Protein AF-A0A1H2M303-F1 (afdb_monomer_lite)

Organism: NCBI:txid419479

InterPro domains:
  IPR032716 Biotin-dependent acetyl-/propionyl-coenzyme A carboxylase epsilon subunit [PF13822] (5-62)

Foldseek 3Di:
DDDDDPDDDPDDDDDPVVVVVVVVVVVVVVVPDPPPPPDPPDLLPDPCVVPDDDQDDDDCSVVSVPDDD

Sequence (69 aa):
MSDAPLFRVVKGTPTDDELAALVVVLTAKAAGGRAPSGPPRSAWASYWTRRRAPLTPGAGAWRASALPR

Radius of gyration: 23.69 Å; chains: 1; bounding box: 56×31×47 Å

Structure (mmCIF, N/CA/C/O backbone):
data_AF-A0A1H2M303-F1
#
_entry.id   AF-A0A1H2M303-F1
#
loop_
_atom_site.group_PDB
_atom_site.id
_atom_site.type_symbol
_atom_site.label_atom_id
_atom_site.label_alt_id
_atom_site.label_comp_id
_atom_site.label_asym_id
_atom_site.label_entity_id
_atom_site.label_seq_id
_atom_site.pdbx_PDB_ins_code
_atom_site.Cartn_x
_atom_site.Cartn_y
_atom_site.Cartn_z
_atom_site.occupancy
_atom_site.B_iso_or_equiv
_atom_site.auth_seq_id
_atom_site.auth_comp_id
_atom_site.auth_asym_id
_atom_site.auth_atom_id
_atom_site.pdbx_PDB_model_num
ATOM 1 N N . MET A 1 1 ? -21.026 8.143 -6.698 1.00 47.03 1 MET A N 1
ATOM 2 C CA . MET A 1 1 ? -19.776 7.371 -6.549 1.00 47.03 1 MET A CA 1
ATOM 3 C C . MET A 1 1 ? -19.568 7.184 -5.065 1.00 47.03 1 MET A C 1
ATOM 5 O O . MET A 1 1 ? -19.323 8.168 -4.386 1.00 47.03 1 MET A O 1
ATOM 9 N N . SER A 1 2 ? -19.816 5.986 -4.544 1.00 53.69 2 SER A N 1
ATOM 10 C CA . SER A 1 2 ? -19.642 5.734 -3.114 1.00 53.69 2 SER A CA 1
ATOM 11 C C . SER A 1 2 ? -18.151 5.639 -2.826 1.00 53.69 2 SER A C 1
ATOM 13 O O . SER A 1 2 ? -17.491 4.742 -3.345 1.00 53.69 2 SER A O 1
ATOM 15 N N . ASP A 1 3 ? -17.633 6.589 -2.056 1.00 78.12 3 ASP A N 1
ATOM 16 C CA . ASP A 1 3 ? -16.246 6.586 -1.611 1.00 78.12 3 ASP A CA 1
ATOM 17 C C . ASP A 1 3 ? -16.113 5.550 -0.488 1.00 78.12 3 ASP A C 1
ATOM 19 O O . ASP A 1 3 ? -16.708 5.686 0.586 1.00 78.12 3 ASP A O 1
ATOM 23 N N . ALA A 1 4 ? -15.452 4.431 -0.779 1.00 85.44 4 ALA A N 1
ATOM 24 C CA . ALA A 1 4 ? -15.257 3.372 0.200 1.00 85.44 4 ALA A CA 1
ATOM 25 C C . ALA A 1 4 ? -14.124 3.771 1.164 1.00 85.44 4 ALA A C 1
ATOM 27 O O . ALA A 1 4 ? -13.103 4.294 0.717 1.00 85.44 4 ALA A O 1
ATOM 28 N N . PRO A 1 5 ? -14.262 3.516 2.478 1.00 88.50 5 PRO A N 1
ATOM 29 C CA . PRO A 1 5 ? -13.244 3.905 3.447 1.00 88.50 5 PRO A CA 1
ATOM 30 C C . PRO A 1 5 ? -11.918 3.176 3.186 1.00 88.50 5 PRO A C 1
ATOM 32 O O . PRO A 1 5 ? -11.912 1.966 2.959 1.00 88.50 5 PRO A O 1
ATOM 35 N N . LEU A 1 6 ? -10.795 3.899 3.289 1.00 86.94 6 LEU A N 1
ATOM 36 C CA . LEU A 1 6 ? -9.440 3.358 3.083 1.00 86.94 6 LEU A CA 1
ATOM 37 C C . LEU A 1 6 ? -9.103 2.203 4.042 1.00 86.94 6 LEU A C 1
ATOM 39 O O . LEU A 1 6 ? -8.440 1.245 3.652 1.00 86.94 6 LEU A O 1
ATOM 43 N N . PHE A 1 7 ? -9.556 2.286 5.294 1.00 92.44 7 PHE A N 1
ATOM 44 C CA . PHE A 1 7 ? -9.529 1.193 6.266 1.00 92.44 7 PHE A CA 1
ATOM 45 C C . PHE A 1 7 ? -10.588 1.426 7.356 1.00 92.44 7 PHE A C 1
ATOM 47 O O . PHE A 1 7 ? -11.145 2.518 7.477 1.00 92.44 7 PHE A O 1
ATOM 54 N N . ARG A 1 8 ? -10.882 0.391 8.154 1.00 94.25 8 ARG A N 1
ATOM 55 C CA . ARG A 1 8 ? -11.832 0.448 9.276 1.00 94.25 8 ARG A CA 1
ATOM 56 C C . ARG A 1 8 ? -11.260 -0.270 10.495 1.00 94.25 8 ARG A C 1
ATOM 58 O O . ARG A 1 8 ? -10.798 -1.403 10.380 1.00 94.25 8 ARG A O 1
ATOM 65 N N . VAL A 1 9 ? -11.370 0.355 11.665 1.00 94.75 9 VAL A N 1
ATOM 66 C CA . VAL A 1 9 ? -11.111 -0.298 12.955 1.00 94.75 9 VAL A CA 1
ATOM 67 C C . VAL A 1 9 ? -12.328 -1.153 13.315 1.00 94.75 9 VAL A C 1
ATOM 69 O O . VAL A 1 9 ? -13.427 -0.635 13.487 1.00 94.75 9 VAL A O 1
ATOM 72 N N . VAL A 1 10 ? -12.154 -2.474 13.372 1.00 97.25 10 VAL A N 1
ATOM 73 C CA . VAL A 1 10 ? -13.252 -3.424 13.649 1.00 97.25 10 VAL A CA 1
ATOM 74 C C . VAL A 1 10 ? -13.413 -3.686 15.151 1.00 97.25 10 VAL A C 1
ATOM 76 O O . VAL A 1 10 ? -14.497 -4.038 15.607 1.00 97.25 10 VAL A O 1
ATOM 79 N N . LYS A 1 11 ? -12.340 -3.516 15.931 1.00 96.19 11 LYS A N 1
ATOM 80 C CA . LYS A 1 11 ? -12.316 -3.761 17.376 1.00 96.19 11 LYS A CA 1
ATOM 81 C C . LYS A 1 11 ? -11.258 -2.886 18.053 1.00 96.19 11 LYS A C 1
ATOM 83 O O . LYS A 1 11 ? -10.191 -2.682 17.485 1.00 96.19 11 LYS A O 1
ATOM 88 N N . GLY A 1 12 ? -11.542 -2.473 19.289 1.00 96.25 12 GLY A N 1
ATOM 89 C CA . GLY A 1 12 ? -10.654 -1.656 20.119 1.00 96.25 12 GLY A CA 1
ATOM 90 C C . GLY A 1 12 ? -10.911 -0.156 19.971 1.00 96.25 12 GLY A C 1
ATOM 91 O O . GLY A 1 12 ? -11.620 0.277 19.065 1.00 96.25 12 GLY A O 1
ATOM 92 N N . THR A 1 13 ? -10.338 0.620 20.886 1.00 96.62 13 THR A N 1
ATOM 93 C CA . THR A 1 13 ? -10.371 2.089 20.902 1.00 96.62 13 THR A CA 1
ATOM 94 C C . THR A 1 13 ? -8.930 2.592 20.863 1.00 96.62 13 THR A C 1
ATOM 96 O O . THR A 1 13 ? -8.356 2.809 21.932 1.00 96.62 13 THR A O 1
ATOM 99 N N . PRO A 1 14 ? -8.315 2.670 19.667 1.00 96.25 14 PRO A N 1
ATOM 100 C CA . PRO A 1 14 ? -6.948 3.157 19.541 1.00 96.25 14 PRO A CA 1
ATOM 101 C C . PRO A 1 14 ? -6.859 4.607 20.005 1.00 96.25 14 PRO A C 1
ATOM 103 O O . PRO A 1 14 ? -7.826 5.367 19.880 1.00 96.25 14 PRO A O 1
ATOM 106 N N . THR A 1 15 ? -5.699 4.984 20.523 1.00 98.31 15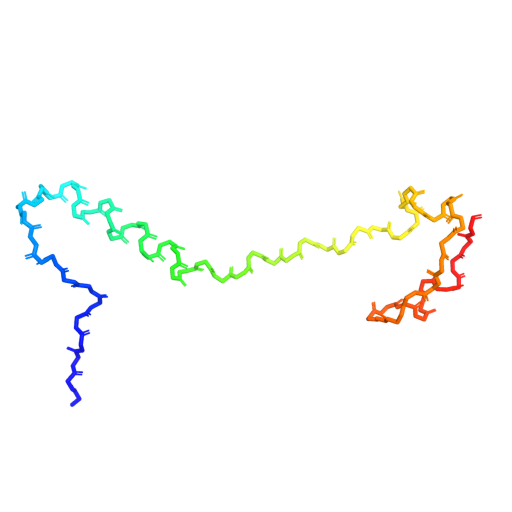 THR A N 1
ATOM 107 C CA . THR A 1 15 ? -5.406 6.393 20.796 1.00 98.31 15 THR A CA 1
ATOM 108 C C . THR A 1 15 ? -5.168 7.154 19.489 1.00 98.31 15 THR A C 1
ATOM 110 O O . THR A 1 15 ? -4.913 6.557 18.436 1.00 98.31 15 THR A O 1
ATOM 113 N N . ASP A 1 16 ? -5.221 8.485 19.549 1.00 98.06 16 ASP A N 1
ATOM 114 C CA . ASP A 1 16 ? -4.954 9.342 18.387 1.00 98.06 16 ASP A CA 1
ATOM 115 C C . ASP A 1 16 ? -3.552 9.091 17.805 1.00 98.06 16 ASP A C 1
ATOM 117 O O . ASP A 1 16 ? -3.385 9.030 16.585 1.00 98.06 16 ASP A O 1
ATOM 121 N N . ASP A 1 17 ? -2.564 8.849 18.671 1.00 98.19 17 ASP A N 1
ATOM 122 C CA . ASP A 1 17 ? -1.183 8.553 18.278 1.00 98.19 17 ASP A CA 1
ATOM 123 C C . ASP A 1 17 ? -1.067 7.222 17.522 1.00 98.19 17 ASP A C 1
ATOM 125 O O . ASP A 1 17 ? -0.374 7.127 16.505 1.00 98.19 17 ASP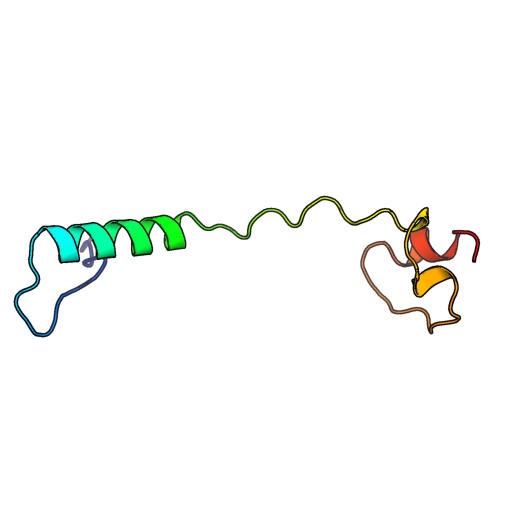 A O 1
ATOM 129 N N . GLU A 1 18 ? -1.768 6.184 17.980 1.00 97.81 18 GLU A N 1
ATOM 130 C CA . GLU A 1 18 ? -1.786 4.877 17.316 1.00 97.81 18 GLU A CA 1
ATOM 131 C C . GLU A 1 18 ? -2.456 4.960 15.941 1.00 97.81 18 GLU A C 1
ATOM 133 O O . GLU A 1 18 ? -1.991 4.356 14.967 1.00 97.81 18 GLU A O 1
ATOM 138 N N . LEU A 1 19 ? -3.532 5.742 15.843 1.00 96.62 19 LEU A N 1
ATOM 139 C CA . LEU A 1 19 ? -4.260 5.946 14.597 1.00 96.62 19 LEU A CA 1
ATOM 140 C C . LEU A 1 19 ? -3.414 6.747 13.595 1.00 96.62 19 LEU A C 1
ATOM 142 O O . LEU A 1 19 ? -3.328 6.366 12.423 1.00 96.62 19 LEU A O 1
ATOM 146 N N . ALA A 1 20 ? -2.711 7.783 14.062 1.00 96.88 20 ALA A N 1
ATOM 147 C CA . ALA A 1 20 ? -1.757 8.544 13.260 1.00 96.88 20 ALA A CA 1
ATOM 148 C C . ALA A 1 20 ? -0.605 7.663 12.753 1.00 96.88 20 ALA A C 1
ATOM 150 O O . ALA A 1 20 ? -0.294 7.680 11.557 1.00 96.88 20 ALA A O 1
ATOM 151 N N . ALA A 1 21 ? -0.013 6.838 13.623 1.00 97.38 21 ALA A N 1
ATOM 152 C CA . ALA A 1 21 ? 1.050 5.912 13.241 1.00 97.38 21 ALA A CA 1
ATOM 153 C C . ALA A 1 21 ? 0.594 4.938 12.140 1.00 97.38 21 ALA A C 1
ATOM 155 O O . ALA A 1 21 ? 1.320 4.704 11.168 1.00 97.38 21 ALA A O 1
ATOM 156 N N . LEU A 1 22 ? -0.630 4.413 12.244 1.00 95.50 22 LEU A N 1
ATOM 157 C CA . LEU A 1 22 ? -1.187 3.501 11.247 1.00 95.50 22 LEU A CA 1
ATOM 158 C C . LEU A 1 22 ? -1.383 4.187 9.886 1.00 95.50 22 LEU A C 1
ATOM 160 O O . LEU A 1 22 ? -1.007 3.626 8.853 1.00 95.50 22 LEU A O 1
ATOM 164 N N . VAL A 1 23 ? -1.904 5.419 9.878 1.00 95.38 23 VAL A N 1
ATOM 165 C CA . VAL A 1 23 ? -2.057 6.227 8.655 1.00 95.38 23 VAL A CA 1
ATOM 166 C C . VAL A 1 23 ? -0.700 6.486 7.997 1.00 95.38 23 VAL A C 1
ATOM 168 O O . VAL A 1 23 ? -0.566 6.303 6.785 1.00 95.38 23 VAL A O 1
ATOM 171 N N . VAL A 1 24 ? 0.325 6.848 8.772 1.00 96.06 24 VAL A N 1
ATOM 172 C CA . VAL A 1 24 ? 1.685 7.082 8.252 1.00 96.06 24 VAL A CA 1
ATOM 173 C C . VAL A 1 24 ? 2.243 5.825 7.583 1.00 96.06 24 VAL A C 1
ATOM 175 O O . VAL A 1 24 ? 2.766 5.894 6.472 1.00 96.06 24 VAL A O 1
ATOM 178 N N . VAL A 1 25 ? 2.092 4.654 8.203 1.00 94.62 25 VAL A N 1
ATOM 179 C CA . VAL A 1 25 ? 2.595 3.398 7.624 1.00 94.62 25 VAL A CA 1
ATOM 180 C C . VAL A 1 25 ? 1.844 3.029 6.344 1.00 94.62 25 VAL A C 1
ATOM 182 O O . VAL A 1 25 ? 2.472 2.646 5.353 1.00 94.62 25 VAL A O 1
ATOM 185 N N . LEU A 1 26 ? 0.513 3.138 6.340 1.00 93.69 26 LEU A N 1
ATOM 186 C CA . LEU A 1 26 ? -0.302 2.809 5.168 1.00 93.69 26 LEU A CA 1
ATOM 187 C C . LEU A 1 26 ? -0.013 3.753 3.996 1.00 93.69 26 LEU A C 1
ATOM 189 O O . LEU A 1 26 ? 0.163 3.287 2.870 1.00 93.69 26 LEU A O 1
ATOM 193 N N . THR A 1 27 ? 0.100 5.055 4.259 1.00 91.81 27 THR A N 1
ATOM 194 C CA . THR A 1 27 ? 0.444 6.053 3.235 1.00 91.81 27 THR A CA 1
ATOM 195 C C . THR A 1 27 ? 1.863 5.851 2.712 1.00 91.81 27 THR A C 1
ATOM 197 O O . THR A 1 27 ? 2.056 5.852 1.498 1.00 91.81 27 THR A O 1
ATOM 200 N N . ALA A 1 28 ? 2.843 5.566 3.576 1.00 90.19 28 ALA A N 1
ATOM 201 C CA . ALA A 1 28 ? 4.209 5.243 3.159 1.00 90.19 28 ALA A CA 1
ATOM 202 C C . ALA A 1 28 ? 4.269 3.976 2.290 1.00 90.19 28 ALA A C 1
ATOM 204 O O . ALA A 1 28 ? 4.986 3.943 1.289 1.00 90.19 28 ALA A O 1
ATOM 205 N N . LYS A 1 29 ? 3.493 2.936 2.625 1.00 89.25 29 LYS A N 1
ATOM 206 C CA . LYS A 1 29 ? 3.399 1.727 1.794 1.00 89.25 29 LYS A CA 1
ATOM 207 C C . LYS A 1 29 ? 2.707 1.977 0.459 1.00 89.25 29 LYS A C 1
ATOM 209 O O . LYS A 1 29 ? 3.167 1.443 -0.544 1.00 89.25 29 LYS A O 1
ATOM 214 N N . ALA A 1 30 ? 1.645 2.779 0.436 1.00 87.38 30 ALA A N 1
ATOM 215 C CA . ALA A 1 30 ? 0.955 3.149 -0.798 1.00 87.38 30 ALA A CA 1
ATOM 216 C C . ALA A 1 30 ? 1.837 4.023 -1.709 1.00 87.38 30 ALA A C 1
ATOM 218 O O . ALA A 1 30 ? 1.855 3.827 -2.922 1.00 87.38 30 ALA A O 1
ATOM 219 N N . ALA A 1 31 ? 2.612 4.940 -1.123 1.00 84.69 31 ALA A N 1
ATOM 220 C CA . ALA A 1 31 ? 3.600 5.760 -1.823 1.00 84.69 31 ALA A CA 1
ATOM 221 C C . ALA A 1 31 ? 4.834 4.957 -2.270 1.00 84.69 31 ALA A C 1
ATOM 223 O O . ALA A 1 31 ? 5.560 5.377 -3.171 1.00 84.69 31 ALA A O 1
ATOM 224 N N . GLY A 1 32 ? 5.063 3.792 -1.656 1.00 69.81 32 GLY A N 1
ATOM 225 C CA . GLY A 1 32 ? 6.124 2.842 -1.963 1.00 69.81 32 GLY A CA 1
ATOM 226 C C . GLY A 1 32 ? 5.926 2.131 -3.300 1.00 69.81 32 GLY A C 1
ATOM 227 O O . GLY A 1 32 ? 5.853 0.903 -3.355 1.00 69.81 32 GLY A O 1
ATOM 228 N N . GLY A 1 33 ? 5.904 2.886 -4.399 1.00 60.69 33 GLY A N 1
ATOM 229 C CA . GLY A 1 33 ? 6.275 2.351 -5.701 1.00 60.69 33 GLY A CA 1
ATOM 230 C C . GLY A 1 33 ? 7.659 1.721 -5.576 1.00 60.69 33 GLY A C 1
ATOM 231 O O . GLY A 1 33 ? 8.539 2.309 -4.947 1.00 60.69 33 GLY A O 1
ATOM 232 N N . ARG A 1 34 ? 7.815 0.497 -6.108 1.00 60.75 34 ARG A N 1
ATOM 233 C CA . ARG A 1 34 ? 9.073 -0.269 -6.172 1.00 60.75 34 ARG A CA 1
ATOM 234 C C . ARG A 1 34 ? 10.244 0.710 -6.215 1.00 60.75 34 ARG A C 1
ATOM 236 O O . ARG A 1 34 ? 10.387 1.397 -7.224 1.00 60.75 34 ARG A O 1
ATOM 243 N N . ALA A 1 35 ? 11.035 0.791 -5.135 1.00 64.44 35 ALA A N 1
ATOM 244 C CA . ALA A 1 35 ? 12.240 1.614 -5.143 1.00 64.44 35 ALA A CA 1
ATOM 245 C C . ALA A 1 35 ? 12.961 1.309 -6.458 1.00 64.44 35 ALA A C 1
ATOM 247 O O . ALA A 1 35 ? 13.104 0.111 -6.760 1.00 64.44 35 ALA A O 1
ATOM 248 N N . PRO A 1 36 ? 13.296 2.325 -7.281 1.00 61.12 36 PRO A N 1
ATOM 249 C CA . PRO A 1 36 ? 13.919 2.072 -8.565 1.00 61.12 36 PRO A CA 1
ATOM 250 C C . PRO A 1 36 ? 15.085 1.147 -8.274 1.00 61.12 36 PRO A C 1
ATOM 252 O O . PRO A 1 36 ? 15.923 1.459 -7.423 1.00 61.12 36 PRO A O 1
ATOM 255 N N . SER A 1 37 ? 15.066 -0.050 -8.873 1.00 67.12 37 SER A N 1
ATOM 256 C CA . SER A 1 37 ? 16.206 -0.943 -8.748 1.00 67.12 37 SER A CA 1
ATOM 257 C C . SER A 1 37 ? 17.390 -0.090 -9.157 1.00 67.12 37 SER A C 1
ATOM 259 O O . SER A 1 37 ? 17.372 0.451 -10.267 1.00 67.12 37 SER A O 1
ATOM 261 N N . GLY A 1 38 ? 18.336 0.116 -8.234 1.00 71.75 38 GLY A N 1
ATOM 262 C CA . GLY A 1 38 ? 19.519 0.913 -8.523 1.00 71.75 38 GLY A CA 1
ATOM 263 C C . GLY A 1 38 ? 20.114 0.459 -9.856 1.00 71.75 38 GLY A C 1
ATOM 264 O O . GLY A 1 38 ? 19.885 -0.693 -10.255 1.00 71.75 38 GLY A O 1
ATOM 265 N N . PRO A 1 39 ? 20.827 1.346 -10.568 1.00 71.44 39 PRO A N 1
ATOM 266 C CA . PRO A 1 39 ? 21.357 1.017 -11.879 1.00 71.44 39 PRO A CA 1
ATOM 267 C C . PRO A 1 39 ? 22.037 -0.355 -11.818 1.00 71.44 39 PRO A C 1
ATOM 269 O O . PRO A 1 39 ? 22.724 -0.648 -10.828 1.00 71.44 39 PRO A O 1
ATOM 272 N N . PRO A 1 40 ? 21.790 -1.227 -12.813 1.00 70.25 40 PRO A N 1
ATOM 273 C CA . PRO A 1 40 ? 22.346 -2.567 -12.8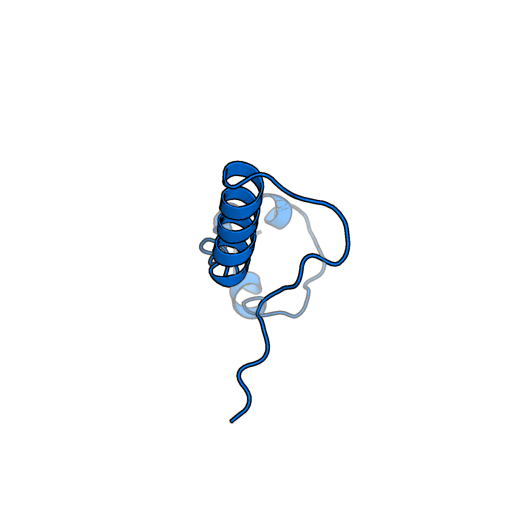00 1.00 70.25 40 PRO A CA 1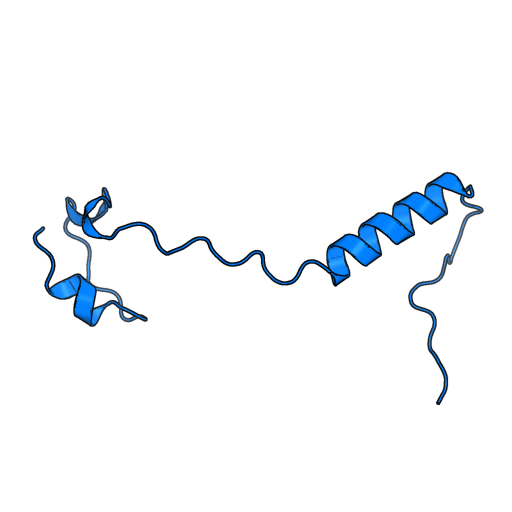
ATOM 274 C C . PRO A 1 40 ? 23.849 -2.463 -12.554 1.00 70.25 40 PRO A C 1
ATOM 276 O O . PRO A 1 40 ? 24.533 -1.633 -13.158 1.00 70.25 40 PRO A O 1
ATOM 279 N N . ARG A 1 41 ? 24.358 -3.269 -11.616 1.00 74.00 41 ARG A N 1
ATOM 280 C CA . ARG A 1 41 ? 25.791 -3.276 -11.305 1.00 74.00 41 ARG A CA 1
ATOM 281 C C . ARG A 1 41 ? 26.577 -3.528 -12.588 1.00 74.00 41 ARG A C 1
ATOM 283 O O . ARG A 1 41 ? 26.156 -4.320 -13.430 1.00 74.00 41 ARG A O 1
ATOM 290 N N . SER A 1 42 ? 27.727 -2.867 -12.713 1.00 75.56 42 SER A N 1
ATOM 291 C CA . SER A 1 42 ? 28.601 -3.045 -13.869 1.00 75.56 42 SER A CA 1
ATOM 292 C C . SER A 1 42 ? 28.937 -4.524 -14.062 1.00 75.56 42 SER A C 1
ATOM 294 O O . SER A 1 42 ? 29.507 -5.173 -13.179 1.00 75.56 42 SER A O 1
ATOM 296 N N . ALA A 1 43 ? 28.605 -5.049 -15.241 1.00 74.69 43 ALA A N 1
ATOM 297 C CA . ALA A 1 43 ? 28.947 -6.415 -15.616 1.00 74.69 43 ALA A CA 1
ATOM 298 C C . ALA A 1 43 ? 30.475 -6.631 -15.639 1.00 74.69 43 ALA A C 1
ATOM 300 O O . ALA A 1 43 ? 30.933 -7.720 -15.310 1.00 74.69 43 ALA A O 1
ATOM 301 N N . TRP A 1 44 ? 31.265 -5.581 -15.910 1.00 72.38 44 TRP A N 1
ATOM 302 C CA . TRP A 1 44 ? 32.734 -5.616 -15.860 1.00 72.38 44 TRP A CA 1
ATOM 303 C C . TRP A 1 44 ? 33.297 -5.923 -14.465 1.00 72.38 44 TRP A C 1
ATOM 305 O O . TRP A 1 44 ? 34.328 -6.577 -14.348 1.00 72.38 44 TRP A O 1
ATOM 315 N N . ALA A 1 45 ? 32.630 -5.465 -13.401 1.00 75.00 45 ALA A N 1
ATOM 316 C CA . ALA A 1 45 ? 33.090 -5.634 -12.018 1.00 75.00 45 ALA A CA 1
ATOM 317 C C . ALA A 1 45 ? 32.479 -6.865 -11.320 1.00 75.00 45 ALA A C 1
ATOM 319 O O . ALA A 1 45 ? 32.652 -7.066 -10.117 1.00 75.00 45 ALA A O 1
ATOM 320 N N . SER A 1 46 ? 31.715 -7.677 -12.047 1.00 78.56 46 SER A N 1
ATOM 321 C CA . SER A 1 46 ? 30.925 -8.755 -11.463 1.00 78.56 46 SER A CA 1
ATOM 322 C C . SER A 1 46 ? 31.774 -9.998 -11.190 1.00 78.56 46 SER A C 1
ATOM 324 O O . SER A 1 46 ? 32.300 -10.604 -12.109 1.00 78.56 46 SER A O 1
ATOM 326 N N . TYR A 1 47 ? 31.877 -10.445 -9.933 1.00 76.94 47 TYR A N 1
ATOM 327 C CA . TYR A 1 47 ? 32.705 -11.612 -9.569 1.00 76.94 47 TYR A CA 1
ATOM 328 C C . TYR A 1 47 ? 32.336 -12.900 -10.329 1.00 76.94 47 TYR A C 1
ATOM 330 O O . TYR A 1 47 ? 33.204 -13.720 -10.628 1.00 76.94 47 TYR A O 1
ATOM 338 N N . TRP A 1 48 ? 31.053 -13.085 -10.654 1.00 74.00 48 TRP A N 1
ATOM 339 C CA . TRP A 1 48 ? 30.567 -14.291 -11.324 1.00 74.00 48 TRP A CA 1
ATOM 340 C C . TRP A 1 48 ? 31.034 -14.426 -12.778 1.00 74.00 48 TRP A C 1
ATOM 342 O O . TRP A 1 48 ? 30.983 -15.537 -13.291 1.00 74.00 48 TRP A O 1
ATOM 352 N N . THR A 1 49 ? 31.524 -13.366 -13.437 1.00 74.25 49 THR A N 1
ATOM 353 C CA . THR A 1 49 ? 32.078 -13.477 -14.804 1.00 74.25 49 THR A CA 1
ATOM 354 C C . THR A 1 49 ? 33.375 -14.285 -14.838 1.00 74.25 49 THR A C 1
ATOM 356 O O . THR A 1 49 ? 33.623 -14.988 -15.813 1.00 74.25 49 THR A O 1
ATOM 359 N N . ARG A 1 50 ? 34.135 -14.290 -13.730 1.00 75.75 50 ARG A N 1
ATOM 360 C CA . ARG A 1 50 ? 35.359 -15.096 -13.557 1.00 75.75 50 ARG A CA 1
ATOM 361 C C . ARG A 1 50 ? 35.084 -16.595 -13.440 1.00 75.75 50 ARG A C 1
ATOM 363 O O . ARG A 1 50 ? 36.009 -17.402 -13.476 1.00 75.75 50 ARG A O 1
ATOM 370 N N . ARG A 1 51 ? 33.824 -16.990 -13.237 1.00 77.88 51 ARG A N 1
ATOM 371 C CA . ARG A 1 51 ? 33.408 -18.394 -13.179 1.00 77.88 51 ARG A CA 1
ATOM 372 C C . ARG A 1 51 ? 32.668 -18.738 -14.466 1.00 77.88 51 ARG A C 1
ATOM 374 O O . ARG A 1 51 ? 31.783 -18.007 -14.898 1.00 77.88 51 ARG A O 1
ATOM 381 N N . ARG A 1 52 ? 32.988 -19.883 -15.076 1.00 75.94 52 ARG A N 1
ATOM 382 C CA . ARG A 1 52 ? 32.193 -20.390 -16.202 1.00 75.94 52 ARG A CA 1
ATOM 383 C C . ARG A 1 52 ? 30.811 -20.796 -15.695 1.00 75.94 52 ARG A C 1
ATOM 385 O O . ARG A 1 52 ? 30.681 -21.803 -15.009 1.00 75.94 52 ARG A O 1
ATOM 392 N N . ALA A 1 53 ? 29.802 -20.010 -16.049 1.00 76.38 53 ALA A N 1
ATOM 393 C CA . ALA A 1 53 ? 28.396 -20.327 -15.852 1.00 76.38 53 ALA A CA 1
ATOM 394 C C . ALA A 1 53 ? 27.705 -20.499 -17.217 1.00 76.38 53 ALA A C 1
ATOM 396 O O . ALA A 1 53 ? 28.128 -19.869 -18.195 1.00 76.38 53 ALA A O 1
ATOM 397 N N . PRO A 1 54 ? 26.654 -21.333 -17.307 1.00 81.69 54 PRO A N 1
ATOM 398 C CA . PRO A 1 54 ? 25.786 -21.374 -18.479 1.00 81.69 54 PRO A CA 1
ATOM 399 C C . PRO A 1 54 ? 25.198 -19.990 -18.788 1.00 81.69 54 PRO A C 1
ATOM 401 O O . PRO A 1 54 ? 24.908 -19.212 -17.879 1.00 81.69 54 PRO A O 1
ATOM 404 N N . LEU A 1 55 ? 25.020 -19.681 -20.074 1.00 80.06 55 LEU A N 1
ATOM 405 C CA . LEU A 1 55 ? 24.351 -18.452 -20.495 1.00 80.06 55 LEU A CA 1
ATOM 406 C C . LEU A 1 55 ? 22.841 -18.596 -20.275 1.00 80.06 55 LEU A C 1
ATOM 408 O O . LEU A 1 55 ? 22.228 -19.525 -20.799 1.00 80.06 55 LEU A O 1
ATOM 412 N N . THR A 1 56 ? 22.244 -17.662 -19.536 1.00 81.69 56 THR A N 1
ATOM 413 C CA . THR A 1 56 ? 20.796 -17.623 -19.292 1.00 81.69 56 THR A CA 1
ATOM 414 C C . THR A 1 56 ? 20.137 -16.572 -20.193 1.00 81.69 56 THR A C 1
ATOM 416 O O . THR A 1 56 ? 20.640 -15.446 -20.263 1.00 81.69 56 THR A O 1
ATOM 419 N N . PRO A 1 57 ? 19.016 -16.881 -20.870 1.00 86.38 57 PRO A N 1
ATOM 420 C CA . PRO A 1 57 ? 18.249 -15.889 -21.621 1.00 86.38 57 PRO A CA 1
ATOM 421 C C . PRO A 1 57 ? 17.718 -14.777 -20.710 1.00 86.38 57 PRO A C 1
ATOM 423 O O . PRO A 1 57 ? 17.247 -15.039 -19.604 1.00 86.38 57 PRO A O 1
ATOM 426 N N . GLY A 1 58 ? 17.765 -13.531 -21.179 1.00 86.31 58 GLY A N 1
ATOM 427 C CA . GLY A 1 58 ? 17.246 -12.396 -20.422 1.00 86.31 58 GLY A CA 1
ATOM 428 C C . GLY A 1 58 ? 17.610 -11.044 -21.025 1.00 86.31 58 GLY A C 1
ATOM 429 O O . GLY A 1 58 ? 18.430 -10.942 -21.943 1.00 86.31 58 GLY A O 1
ATOM 430 N N . ALA A 1 59 ? 17.002 -9.986 -20.491 1.00 84.44 59 ALA A N 1
ATOM 431 C CA . ALA A 1 59 ? 17.304 -8.617 -20.890 1.00 84.44 59 ALA A CA 1
ATOM 432 C C . ALA A 1 59 ? 18.803 -8.320 -20.696 1.00 84.44 59 ALA A C 1
ATOM 434 O 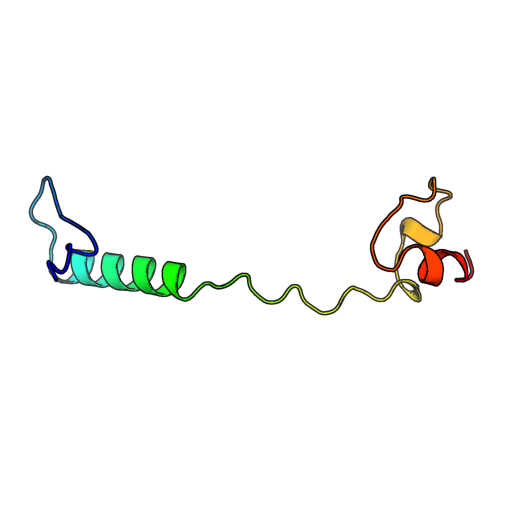O . ALA A 1 59 ? 19.356 -8.514 -19.617 1.00 84.44 59 ALA A O 1
ATOM 435 N N . GLY A 1 60 ? 19.476 -7.875 -21.761 1.00 84.38 60 GLY A N 1
ATOM 436 C CA . GLY A 1 60 ? 20.911 -7.571 -21.742 1.00 84.38 60 GLY A CA 1
ATOM 437 C C . GLY A 1 60 ? 21.853 -8.776 -21.894 1.00 84.38 60 GLY A C 1
ATOM 438 O O . GLY A 1 60 ? 23.055 -8.559 -22.050 1.00 84.38 60 GLY A O 1
ATOM 439 N N . ALA A 1 61 ? 21.346 -10.016 -21.937 1.00 86.19 61 ALA A N 1
ATOM 440 C CA . ALA A 1 61 ? 22.176 -11.226 -22.021 1.00 86.19 61 ALA A CA 1
ATOM 441 C C . ALA A 1 61 ? 23.038 -11.283 -23.297 1.00 86.19 61 ALA A C 1
ATOM 443 O O . ALA A 1 61 ? 24.206 -11.663 -23.239 1.00 86.19 61 ALA A O 1
ATOM 444 N N . TRP A 1 62 ? 22.500 -10.831 -24.438 1.00 84.94 62 TRP A N 1
ATOM 445 C CA . TRP A 1 62 ? 23.257 -10.758 -25.694 1.00 84.94 62 TRP A CA 1
ATOM 446 C C . TRP A 1 62 ? 24.460 -9.809 -25.587 1.00 84.94 62 TRP A C 1
ATOM 448 O O . TRP A 1 62 ? 25.573 -10.198 -25.924 1.00 84.94 62 TRP A O 1
ATOM 458 N N . ARG A 1 63 ? 24.284 -8.606 -25.019 1.00 83.69 63 ARG A N 1
ATOM 459 C CA . ARG A 1 63 ? 25.396 -7.655 -24.819 1.00 83.69 63 ARG A CA 1
ATOM 460 C C . ARG A 1 63 ? 26.433 -8.183 -23.824 1.00 83.69 63 ARG A C 1
ATOM 462 O O . ARG A 1 63 ? 27.625 -8.003 -24.042 1.00 83.69 63 ARG A O 1
ATOM 469 N N . ALA A 1 64 ? 25.992 -8.859 -22.761 1.00 82.50 64 ALA A N 1
ATOM 470 C CA . ALA A 1 64 ? 26.886 -9.456 -21.768 1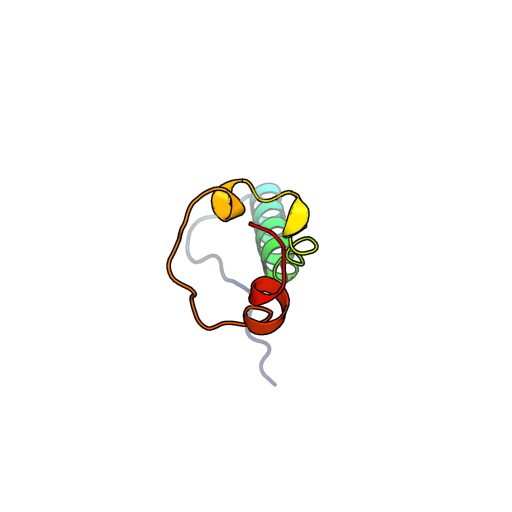.00 82.50 64 ALA A CA 1
ATOM 471 C C . ALA A 1 64 ? 27.748 -10.595 -22.346 1.00 82.50 64 ALA A C 1
ATOM 473 O O . ALA A 1 64 ? 28.864 -10.805 -21.878 1.00 82.50 64 ALA A O 1
ATOM 474 N N . SER A 1 65 ? 27.267 -11.301 -23.378 1.00 80.31 65 SER A N 1
ATOM 475 C CA . SER A 1 65 ? 28.018 -12.384 -24.033 1.00 80.31 65 SER A CA 1
ATOM 476 C C . SER A 1 65 ? 29.282 -11.925 -24.774 1.00 80.31 65 SER A C 1
ATOM 478 O O . SER A 1 65 ? 30.173 -12.741 -24.995 1.00 80.31 65 SER A O 1
ATOM 480 N N . ALA A 1 66 ? 29.384 -10.633 -25.108 1.00 84.19 66 ALA A N 1
ATOM 481 C CA . ALA A 1 66 ? 30.539 -10.041 -25.784 1.00 84.19 66 ALA A CA 1
ATOM 482 C C . ALA A 1 66 ? 31.621 -9.513 -24.819 1.00 84.19 66 ALA A C 1
ATOM 484 O O . ALA A 1 66 ? 32.646 -9.006 -25.271 1.00 84.19 66 ALA A O 1
ATOM 485 N N . LEU A 1 67 ? 31.402 -9.584 -23.500 1.00 81.75 67 LEU A N 1
ATOM 486 C CA . LEU A 1 67 ? 32.377 -9.118 -22.513 1.00 81.75 67 LEU A CA 1
ATOM 487 C C . LEU A 1 67 ? 33.511 -10.142 -22.310 1.00 81.75 67 LEU A C 1
ATOM 489 O O . LEU A 1 67 ? 33.253 -11.349 -22.362 1.00 81.75 67 LEU A O 1
ATOM 493 N N . PRO A 1 68 ? 34.749 -9.689 -22.027 1.00 74.88 68 PRO A N 1
ATOM 494 C CA . PRO A 1 68 ? 35.839 -10.577 -21.625 1.00 74.88 68 PRO A CA 1
ATOM 495 C C . PRO A 1 68 ? 35.479 -11.387 -20.366 1.00 74.88 68 PRO A C 1
ATOM 497 O O . PRO A 1 68 ? 34.805 -10.869 -19.471 1.00 74.88 68 PRO A O 1
ATOM 500 N N . ARG A 1 69 ? 35.925 -12.648 -20.301 1.00 69.50 69 ARG A N 1
ATOM 501 C CA . ARG A 1 69 ? 35.782 -13.524 -19.124 1.00 69.50 69 ARG A CA 1
ATOM 502 C C . ARG A 1 69 ? 37.029 -13.507 -18.255 1.00 69.50 69 ARG A C 1
ATOM 504 O O . ARG A 1 69 ? 38.128 -13.511 -18.849 1.00 69.50 69 ARG A O 1
#

pLDDT: mean 82.57, std 11.82, range [47.03, 98.31]

Secondary structure (DSSP, 8-state):
-----S----SS---HHHHHHHHHHHHHHHH----PPPSPPPGGG-GGGGS--PPPP-TTHHHHTTS--